Protein AF-A0A7S4L4H5-F1 (afdb_monomer_lite)

Secondary structure (DSSP, 8-state):
--HHHHHHHHHHHHHHHHHHHHHHTSSS-TTTT--HHHHHHHHH-GGGHHHHHHHHS-HHHHHHHHHHHHHHHHHHHTHHHH---HHHHHHHHHHHHS---SS-HHHHHHHHHHHHHHHHHHHHHHHHHHHHHHTS------------------

Organism: NCBI:txid180227

pLDDT: mean 85.67, std 16.26, range [43.62, 98.38]

Foldseek 3Di:
DDPVVVVVVVVVVVVVVVVLVVQLPDPAFLQNQQDPVLLVCLVVCVLCLQVSSLVRGDPVSSVVVLVVLLVLLVVQVVCVPNVCHLLNVLLSNLVSRYDADPPDVPVRVVSSVSSSSSSSSNSVVSNVVVVVVVVDPPCPPPDDDDDDDDDDDD

Sequence (154 aa):
YTAQEGRFQNHMYALSGVFKRWISGLPTPILGSLSDENIAQLEAKPLEAYEIIYANLPSATADLFRWVMRLLGRVAMEVEKNRMTAENLAIVFAPIMIAFPADDPMRGVALNKVIVAALKLTIETTIELLKKEEKKPNLIPSSSSSSSSSSSSS

Structure (mmCIF, N/CA/C/O backbone):
data_AF-A0A7S4L4H5-F1
#
_entry.id   AF-A0A7S4L4H5-F1
#
loop_
_atom_site.group_PDB
_atom_site.id
_atom_site.type_symbol
_atom_site.label_atom_id
_atom_site.label_alt_id
_atom_site.label_comp_id
_atom_site.label_asym_id
_atom_site.label_entity_id
_atom_site.label_seq_id
_atom_site.pdbx_PDB_ins_code
_atom_site.Cartn_x
_atom_site.Cartn_y
_atom_site.Cartn_z
_atom_site.occupancy
_atom_site.B_iso_or_equiv
_atom_site.auth_seq_id
_atom_site.auth_comp_id
_atom_site.auth_asym_id
_atom_site.auth_atom_id
_atom_site.pdbx_PDB_model_num
ATOM 1 N N . TYR A 1 1 ? -8.086 -18.364 29.364 1.00 48.84 1 TYR A N 1
ATOM 2 C CA . TYR A 1 1 ? -7.525 -18.308 28.000 1.00 48.84 1 TYR A CA 1
ATOM 3 C C . TYR A 1 1 ? -8.035 -19.534 27.250 1.00 48.84 1 TYR A C 1
ATOM 5 O O . TYR A 1 1 ? -7.524 -20.624 27.464 1.00 48.84 1 TYR A O 1
ATOM 13 N N . THR A 1 2 ? -9.164 -19.430 26.548 1.00 55.06 2 THR A N 1
ATOM 14 C CA . THR A 1 2 ? -9.950 -20.596 26.099 1.00 55.06 2 THR A CA 1
ATOM 15 C C . THR A 1 2 ? -9.623 -20.987 24.656 1.00 55.06 2 THR A C 1
ATOM 17 O O . THR A 1 2 ? -9.403 -20.140 23.797 1.00 55.06 2 THR A O 1
ATOM 20 N N . ALA A 1 3 ? -9.626 -22.293 24.375 1.00 61.34 3 ALA A N 1
ATOM 21 C CA . ALA A 1 3 ? -9.247 -22.895 23.091 1.00 61.34 3 ALA A CA 1
ATOM 22 C C . ALA A 1 3 ? -10.054 -22.420 21.860 1.00 61.34 3 ALA A C 1
ATOM 24 O O . ALA A 1 3 ? -9.674 -22.724 20.732 1.00 61.34 3 ALA A O 1
ATOM 25 N N . GLN A 1 4 ? -11.164 -21.702 22.059 1.00 54.09 4 GLN A N 1
ATOM 26 C CA . GLN A 1 4 ? -11.948 -21.079 20.987 1.00 54.09 4 GLN A CA 1
ATOM 27 C C . GLN A 1 4 ? -11.243 -19.829 20.437 1.00 54.09 4 GLN A C 1
ATOM 29 O O . GLN A 1 4 ? -11.115 -19.698 19.223 1.00 54.09 4 GLN A O 1
ATOM 34 N N . GLU A 1 5 ? -10.677 -18.985 21.308 1.00 59.22 5 GLU A N 1
ATOM 35 C CA . GLU A 1 5 ? -9.916 -17.780 20.933 1.00 59.22 5 GLU A CA 1
ATOM 36 C C . GLU A 1 5 ? -8.733 -18.139 20.014 1.00 59.22 5 GLU A C 1
ATOM 38 O O . GLU A 1 5 ? -8.533 -17.532 18.965 1.00 59.22 5 GLU A O 1
ATOM 43 N N . GLY A 1 6 ? -8.005 -19.213 20.348 1.00 61.53 6 GLY A N 1
ATOM 44 C CA . GLY A 1 6 ? -6.887 -19.712 19.539 1.00 61.53 6 GLY A CA 1
ATOM 45 C C . GLY A 1 6 ? -7.297 -20.210 18.148 1.00 61.53 6 GLY A C 1
ATOM 46 O O . GLY A 1 6 ? -6.542 -20.046 17.192 1.00 61.53 6 GLY A O 1
ATOM 47 N N . ARG A 1 7 ? -8.509 -20.764 17.989 1.00 60.69 7 ARG A N 1
ATOM 48 C CA . ARG A 1 7 ? -9.024 -21.149 16.663 1.00 60.69 7 ARG A CA 1
ATOM 49 C C . ARG A 1 7 ? -9.363 -19.922 15.826 1.00 60.69 7 ARG A C 1
ATOM 51 O O . ARG A 1 7 ? -9.018 -19.896 14.651 1.00 60.69 7 ARG A O 1
ATOM 58 N N . PHE A 1 8 ? -10.006 -18.903 16.398 1.00 61.72 8 PHE A N 1
ATOM 59 C CA . PHE A 1 8 ? -10.331 -17.672 15.666 1.00 61.72 8 PHE A CA 1
ATOM 60 C C . PHE A 1 8 ? -9.078 -16.915 15.212 1.00 61.72 8 PHE A C 1
ATOM 62 O O . PHE A 1 8 ? -9.019 -16.496 14.057 1.00 61.72 8 PHE A O 1
ATOM 69 N N . GLN A 1 9 ? -8.048 -16.837 16.059 1.00 63.88 9 GLN A N 1
ATOM 70 C CA . GLN A 1 9 ? -6.755 -16.247 15.693 1.00 63.88 9 GLN A CA 1
ATOM 71 C C . GLN A 1 9 ? -6.118 -16.971 14.496 1.00 63.88 9 GLN A C 1
ATOM 73 O O . GLN A 1 9 ? -5.699 -16.329 13.534 1.00 63.88 9 GLN A O 1
ATOM 78 N N . ASN A 1 10 ? -6.147 -18.308 14.475 1.00 70.75 10 ASN A N 1
ATOM 79 C CA . ASN A 1 10 ? -5.638 -19.087 13.342 1.00 70.75 10 ASN A CA 1
ATOM 80 C C . ASN A 1 10 ? -6.379 -18.783 12.027 1.00 70.75 10 ASN A C 1
ATOM 82 O O . ASN A 1 10 ? -5.739 -18.672 10.980 1.00 70.75 10 ASN A O 1
ATOM 86 N N . HIS A 1 11 ? -7.701 -18.585 12.066 1.00 77.81 11 HIS A N 1
ATOM 87 C CA . HIS A 1 11 ? -8.473 -18.187 10.882 1.00 77.81 11 HIS A CA 1
ATOM 88 C C . HIS A 1 11 ? -8.147 -16.758 10.424 1.00 77.81 11 HIS A C 1
ATOM 90 O O . HIS A 1 11 ? -8.050 -16.512 9.223 1.00 77.81 11 HIS A O 1
ATOM 96 N N . MET A 1 12 ? -7.928 -15.823 11.356 1.00 81.38 12 MET A N 1
ATOM 97 C CA . MET A 1 12 ? -7.536 -14.447 11.030 1.00 81.38 12 MET A CA 1
ATOM 98 C C . MET A 1 12 ? -6.152 -14.386 10.377 1.00 81.38 12 MET A C 1
ATOM 100 O O . MET A 1 12 ? -5.981 -13.735 9.341 1.00 81.38 12 MET A O 1
ATOM 104 N N . TYR A 1 13 ? -5.172 -15.114 10.920 1.00 83.56 13 TYR A N 1
ATOM 105 C CA . TYR A 1 13 ? -3.844 -15.207 10.314 1.00 83.56 13 TYR A CA 1
ATOM 106 C C . TYR A 1 13 ? -3.899 -15.876 8.940 1.00 83.56 13 TYR A C 1
ATOM 108 O O . TYR A 1 13 ? -3.288 -15.365 7.998 1.00 83.56 13 TYR A O 1
ATOM 116 N N . ALA A 1 14 ? -4.686 -16.946 8.789 1.00 84.69 14 ALA A N 1
ATOM 117 C CA . ALA A 1 14 ? -4.898 -17.600 7.502 1.00 84.69 14 ALA A CA 1
ATOM 118 C C . ALA A 1 14 ? -5.510 -16.645 6.466 1.00 84.69 14 ALA A C 1
ATOM 120 O O . ALA A 1 14 ? -4.984 -16.541 5.359 1.00 84.69 14 ALA A O 1
ATOM 121 N N . LEU A 1 15 ? -6.550 -15.886 6.829 1.00 88.12 15 LEU A N 1
ATOM 122 C CA . LEU A 1 15 ? -7.177 -14.906 5.939 1.00 88.12 15 LEU A CA 1
ATOM 123 C C . LEU A 1 15 ? -6.183 -13.823 5.501 1.00 88.12 15 LEU A C 1
ATOM 125 O O . LEU A 1 15 ? -6.095 -13.510 4.315 1.00 88.12 15 LEU A O 1
ATOM 129 N N . SER A 1 16 ? -5.380 -13.300 6.434 1.00 87.62 16 SER A N 1
ATOM 130 C CA . SER A 1 16 ? -4.334 -12.321 6.110 1.00 87.62 16 SER A CA 1
ATOM 131 C C . SER A 1 16 ? -3.266 -12.900 5.172 1.00 87.62 16 SER A C 1
ATOM 133 O O . SER A 1 16 ? -2.763 -12.210 4.286 1.00 87.62 16 SER A O 1
ATOM 135 N N . GLY A 1 17 ? -2.932 -14.183 5.340 1.00 88.00 17 GLY A N 1
ATOM 136 C CA . GLY A 1 17 ? -1.997 -14.906 4.485 1.00 88.00 17 GLY A CA 1
ATOM 137 C C . GLY A 1 17 ? -2.541 -15.094 3.073 1.00 88.00 17 GLY A C 1
ATOM 138 O O . GLY A 1 17 ? -1.842 -14.788 2.109 1.00 88.00 17 GLY A O 1
ATOM 139 N N . VAL A 1 18 ? -3.798 -15.532 2.949 1.00 91.44 18 VAL A N 1
ATOM 140 C CA . VAL A 1 18 ? -4.495 -15.673 1.661 1.00 91.44 18 VAL A CA 1
ATOM 141 C C . VAL A 1 18 ? -4.575 -14.330 0.951 1.00 91.44 18 VAL A C 1
ATOM 143 O O . VAL A 1 18 ? -4.257 -14.252 -0.231 1.00 91.44 18 VAL A O 1
ATOM 146 N N . PHE A 1 19 ? -4.920 -13.266 1.673 1.00 91.81 19 PHE A N 1
ATOM 147 C CA . PHE A 1 19 ? -5.003 -11.927 1.107 1.00 91.81 19 PHE A CA 1
ATOM 148 C C . PHE A 1 19 ? -3.658 -11.444 0.546 1.00 91.81 19 PHE A C 1
ATOM 150 O O . PHE A 1 19 ? -3.582 -11.022 -0.607 1.00 91.81 19 PHE A O 1
ATOM 157 N N . LYS A 1 20 ? -2.573 -11.577 1.321 1.00 91.19 20 LYS A N 1
ATOM 158 C CA . LYS A 1 20 ? -1.220 -11.231 0.857 1.00 91.19 20 LYS A CA 1
ATOM 159 C C . LYS A 1 20 ? -0.796 -12.067 -0.350 1.00 91.19 20 LYS A C 1
ATOM 161 O O . LYS A 1 20 ? -0.255 -11.520 -1.306 1.00 91.19 20 LYS A O 1
ATOM 166 N N . ARG A 1 21 ? -1.080 -13.375 -0.328 1.00 91.19 21 ARG A N 1
ATOM 167 C CA . ARG A 1 21 ? -0.776 -14.284 -1.442 1.00 91.19 21 ARG A CA 1
ATOM 168 C C . ARG A 1 21 ? -1.569 -13.937 -2.702 1.00 91.19 21 ARG A C 1
ATOM 170 O O . ARG A 1 21 ? -1.031 -14.059 -3.796 1.00 91.19 21 ARG A O 1
ATOM 177 N N . TRP A 1 22 ? -2.822 -13.513 -2.555 1.00 91.88 22 TRP A N 1
ATOM 178 C CA . TRP A 1 22 ? -3.646 -13.076 -3.676 1.00 91.88 22 TRP A CA 1
ATOM 179 C C . TRP A 1 22 ? -3.059 -11.830 -4.346 1.00 91.88 22 TRP A C 1
ATOM 181 O O . TRP A 1 22 ? -2.894 -11.836 -5.560 1.00 91.88 22 TRP A O 1
ATOM 191 N N . ILE A 1 23 ? -2.641 -10.823 -3.567 1.00 90.75 23 ILE A N 1
ATOM 192 C CA . ILE A 1 23 ? -1.961 -9.629 -4.102 1.00 90.75 23 ILE A CA 1
ATOM 193 C C . ILE A 1 23 ? -0.669 -10.006 -4.835 1.00 90.75 23 ILE A C 1
ATOM 195 O O . ILE A 1 23 ? -0.464 -9.578 -5.967 1.00 90.75 23 ILE A O 1
ATOM 199 N N . SER A 1 24 ? 0.184 -10.837 -4.226 1.00 88.75 24 SER A N 1
ATOM 200 C CA . SER A 1 24 ? 1.450 -11.248 -4.851 1.00 88.75 24 SER A CA 1
ATOM 201 C C . SER A 1 24 ? 1.267 -12.153 -6.075 1.00 88.75 24 SER A C 1
ATOM 203 O O . SER A 1 24 ? 2.211 -12.360 -6.826 1.00 88.75 24 SER A O 1
ATOM 205 N N . GLY A 1 25 ? 0.087 -12.761 -6.231 1.00 86.19 25 GLY A N 1
ATOM 206 C CA . GLY A 1 25 ? -0.237 -13.684 -7.319 1.00 86.19 25 GLY A CA 1
ATOM 207 C C . GLY A 1 25 ? -0.883 -13.018 -8.534 1.00 86.19 25 GLY A C 1
ATOM 208 O O . GLY A 1 25 ? -1.266 -13.723 -9.467 1.00 86.19 25 GLY A O 1
ATOM 209 N N . LEU A 1 26 ? -1.049 -11.691 -8.528 1.00 89.38 26 LEU A N 1
ATOM 210 C CA . LEU A 1 26 ? -1.585 -10.962 -9.675 1.00 89.38 26 LEU A CA 1
ATOM 211 C C . LEU A 1 26 ? -0.613 -11.046 -10.870 1.00 89.38 26 LEU A C 1
ATOM 213 O O . LEU A 1 26 ? 0.599 -10.973 -10.664 1.00 89.38 26 LEU A O 1
ATOM 217 N N . PRO A 1 27 ? -1.108 -11.142 -12.124 1.00 87.31 27 PRO A N 1
ATOM 218 C CA . PRO A 1 27 ? -0.249 -11.204 -13.315 1.00 87.31 27 PRO A CA 1
ATOM 219 C C . PRO A 1 27 ? 0.687 -9.999 -13.459 1.00 87.31 27 PRO A C 1
ATOM 221 O O . PRO A 1 27 ? 1.774 -10.103 -14.022 1.00 87.31 27 PRO A O 1
ATOM 224 N N . THR A 1 28 ? 0.252 -8.846 -12.955 1.00 86.69 28 THR A N 1
ATOM 225 C CA . THR A 1 28 ? 1.045 -7.624 -12.865 1.00 86.69 28 THR A CA 1
ATOM 226 C C . THR A 1 28 ? 0.925 -7.096 -11.437 1.00 86.69 28 THR A C 1
ATOM 228 O O . THR A 1 28 ? -0.200 -7.000 -10.936 1.00 86.69 28 THR A O 1
ATOM 231 N N . PRO A 1 29 ? 2.040 -6.752 -10.766 1.00 91.81 29 PRO A N 1
ATOM 232 C CA . PRO A 1 29 ? 1.987 -6.147 -9.439 1.00 91.81 29 PRO A CA 1
ATOM 233 C C . PRO A 1 29 ? 1.174 -4.851 -9.446 1.00 91.81 29 PRO A C 1
ATOM 235 O O . PRO A 1 29 ? 1.141 -4.139 -10.450 1.00 91.81 29 PRO A O 1
ATOM 238 N N . ILE A 1 30 ? 0.546 -4.515 -8.317 1.00 93.62 30 ILE A N 1
ATOM 239 C CA . ILE A 1 30 ? -0.361 -3.356 -8.218 1.00 93.62 30 ILE A CA 1
ATOM 240 C C . ILE A 1 30 ? 0.343 -2.043 -8.598 1.00 93.62 30 ILE A C 1
ATOM 242 O O . ILE A 1 30 ? -0.245 -1.196 -9.259 1.00 93.62 30 ILE A O 1
ATOM 246 N N . LEU A 1 31 ? 1.612 -1.881 -8.228 1.00 93.50 31 LEU A N 1
ATOM 247 C CA . LEU A 1 31 ? 2.431 -0.718 -8.582 1.00 93.50 31 LEU A CA 1
ATOM 248 C C . LEU A 1 31 ? 3.350 -0.989 -9.785 1.00 93.50 31 LEU A C 1
ATOM 250 O O . LEU A 1 31 ? 4.234 -0.192 -10.079 1.00 93.50 31 LEU A O 1
ATOM 254 N N . GLY A 1 32 ? 3.142 -2.097 -10.501 1.00 90.00 32 GLY A N 1
ATOM 255 C CA . GLY A 1 32 ? 3.976 -2.516 -11.630 1.00 90.00 32 GLY A CA 1
ATOM 256 C C . GLY A 1 32 ? 3.876 -1.619 -12.867 1.00 90.00 32 GLY A C 1
ATOM 257 O O . GLY A 1 32 ? 4.706 -1.732 -13.759 1.00 90.00 32 GLY A O 1
ATOM 258 N N . SER A 1 33 ? 2.882 -0.728 -12.932 1.00 89.62 33 SER A N 1
ATOM 259 C CA . SER A 1 33 ? 2.748 0.261 -14.012 1.00 89.62 33 SER A CA 1
ATOM 260 C C . SER A 1 33 ? 3.515 1.563 -13.755 1.00 89.62 33 SER A C 1
AT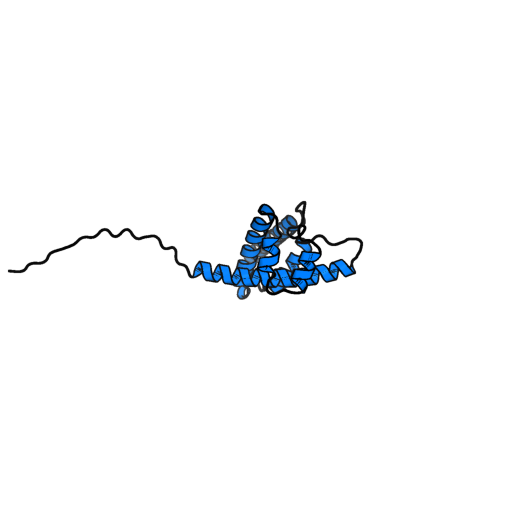OM 262 O O . SER A 1 33 ? 3.536 2.423 -14.631 1.00 89.62 33 SER A O 1
ATOM 264 N N . LEU A 1 34 ? 4.121 1.742 -12.574 1.00 92.75 34 LEU A N 1
ATOM 265 C CA . LEU A 1 34 ? 4.924 2.931 -12.290 1.00 92.75 34 LEU A CA 1
ATOM 266 C C . LEU A 1 34 ? 6.245 2.876 -13.067 1.00 92.75 34 LEU A C 1
ATOM 268 O O . LEU A 1 34 ? 6.966 1.882 -13.002 1.00 92.75 34 LEU A O 1
ATOM 272 N N . SER A 1 35 ? 6.561 3.953 -13.787 1.00 92.81 35 SER A N 1
ATOM 273 C CA . SER A 1 35 ? 7.844 4.111 -14.474 1.00 92.81 35 SER A CA 1
ATOM 274 C C . SER A 1 35 ? 8.961 4.485 -13.495 1.00 92.81 35 SER A C 1
ATOM 276 O O . SER A 1 35 ? 8.699 4.967 -12.393 1.00 92.81 35 SER A O 1
ATOM 278 N N . ASP A 1 36 ? 10.217 4.350 -13.926 1.00 91.50 36 ASP A N 1
ATOM 279 C CA . ASP A 1 36 ? 11.378 4.828 -13.163 1.00 91.50 36 ASP A CA 1
ATOM 280 C C . ASP A 1 36 ? 11.291 6.326 -12.833 1.00 91.50 36 ASP A C 1
ATOM 282 O O . ASP A 1 36 ? 11.702 6.753 -11.756 1.00 91.50 36 ASP A O 1
ATOM 286 N N . GLU A 1 37 ? 10.707 7.124 -13.731 1.00 94.25 37 GLU A N 1
ATOM 287 C CA . GLU A 1 37 ? 10.464 8.546 -13.491 1.00 94.25 37 GLU A CA 1
ATOM 288 C C . GLU A 1 37 ? 9.462 8.754 -12.351 1.00 94.25 37 GLU A C 1
ATOM 290 O O . GLU A 1 37 ? 9.691 9.582 -11.471 1.00 94.25 37 GLU A O 1
ATOM 295 N N . ASN A 1 38 ? 8.396 7.953 -12.302 1.00 94.88 38 ASN A N 1
ATOM 296 C CA . ASN A 1 38 ? 7.425 8.008 -11.212 1.00 94.88 38 ASN A CA 1
ATOM 297 C C . ASN A 1 38 ? 8.080 7.624 -9.880 1.00 94.88 38 ASN A C 1
ATOM 299 O O . ASN A 1 38 ? 7.814 8.261 -8.864 1.00 94.88 38 ASN A O 1
ATOM 303 N N . ILE A 1 39 ? 8.967 6.623 -9.874 1.00 94.69 39 ILE A N 1
ATOM 304 C CA . ILE A 1 39 ? 9.732 6.242 -8.678 1.00 94.69 39 ILE A CA 1
ATOM 305 C C . ILE A 1 39 ? 10.644 7.386 -8.222 1.00 94.69 39 ILE A C 1
ATOM 307 O O . ILE A 1 39 ? 10.655 7.717 -7.037 1.00 94.69 39 ILE A O 1
ATOM 311 N N . ALA A 1 40 ? 11.356 8.033 -9.145 1.00 95.12 40 ALA A N 1
ATOM 312 C CA . ALA A 1 40 ? 12.192 9.188 -8.826 1.00 95.12 40 ALA A CA 1
ATOM 313 C C . ALA A 1 40 ? 11.363 10.363 -8.271 1.00 95.12 40 ALA A C 1
ATOM 315 O O . ALA A 1 40 ? 11.785 11.030 -7.326 1.00 95.12 40 ALA A O 1
ATOM 316 N N . GLN A 1 41 ? 10.157 10.594 -8.803 1.00 96.56 41 GLN A N 1
ATOM 317 C CA . GLN A 1 41 ? 9.232 11.593 -8.263 1.00 96.56 41 GLN A CA 1
ATOM 318 C C . GLN A 1 41 ? 8.761 11.235 -6.849 1.00 96.56 41 GLN A C 1
ATOM 320 O O . GLN A 1 41 ? 8.731 12.116 -5.993 1.00 96.56 41 GLN A O 1
ATOM 325 N N . LEU A 1 42 ? 8.444 9.965 -6.577 1.00 96.69 42 LEU A N 1
ATOM 326 C CA . LEU A 1 42 ? 8.082 9.500 -5.233 1.00 96.69 42 LEU A CA 1
ATOM 327 C C . LEU A 1 42 ? 9.224 9.682 -4.226 1.00 96.69 42 LEU A C 1
ATOM 329 O O . LEU A 1 42 ? 8.973 10.026 -3.073 1.00 96.69 42 LEU A O 1
ATOM 333 N N . GLU A 1 43 ? 10.472 9.477 -4.651 1.00 96.12 43 GLU A N 1
ATOM 334 C CA . GLU A 1 43 ? 11.649 9.700 -3.808 1.00 96.12 43 GLU A CA 1
ATOM 335 C C . GLU A 1 43 ? 11.885 11.193 -3.535 1.00 96.12 43 GLU A C 1
ATOM 337 O O . GLU A 1 43 ? 12.154 11.581 -2.397 1.00 96.12 43 GLU A O 1
ATOM 342 N N . ALA A 1 44 ? 11.745 12.039 -4.557 1.00 97.06 44 ALA A N 1
ATOM 343 C CA . ALA A 1 44 ? 11.954 13.479 -4.439 1.00 97.06 44 ALA A CA 1
ATOM 344 C C . ALA A 1 44 ? 10.812 14.197 -3.700 1.00 97.06 44 ALA A C 1
ATOM 346 O O . ALA A 1 44 ? 11.046 15.186 -3.002 1.00 97.06 44 ALA A O 1
ATOM 347 N N . LYS A 1 45 ? 9.572 13.720 -3.861 1.00 96.69 45 LYS A N 1
ATOM 348 C CA . LYS A 1 45 ? 8.346 14.346 -3.349 1.00 96.69 45 LYS A CA 1
ATOM 349 C C . LYS A 1 45 ? 7.465 13.343 -2.599 1.00 96.69 45 LYS A C 1
ATOM 351 O O . LYS A 1 45 ? 6.322 13.100 -2.987 1.00 96.69 45 LYS A O 1
ATOM 356 N N . PRO A 1 46 ? 7.947 12.786 -1.479 1.00 93.50 46 PRO A N 1
ATOM 357 C CA . PRO A 1 46 ? 7.218 11.745 -0.763 1.00 93.50 46 PRO A CA 1
ATOM 358 C C . PRO A 1 46 ? 5.834 12.212 -0.285 1.00 93.50 46 PRO A C 1
ATOM 360 O O . PRO A 1 46 ? 4.888 11.433 -0.303 1.00 93.50 46 PRO A O 1
ATOM 363 N N . LEU A 1 47 ? 5.675 13.491 0.079 1.00 95.56 47 LEU A N 1
ATOM 364 C CA . LEU A 1 47 ? 4.392 14.047 0.536 1.00 95.56 47 LEU A CA 1
ATOM 365 C C . LEU A 1 47 ? 3.299 14.074 -0.548 1.00 95.56 47 LEU A C 1
ATOM 367 O O . LEU A 1 47 ? 2.127 14.132 -0.199 1.00 95.56 47 LEU A O 1
ATOM 371 N N . GLU A 1 48 ? 3.669 14.003 -1.830 1.00 96.62 48 GLU A N 1
ATOM 372 C CA . GLU A 1 48 ? 2.748 13.937 -2.978 1.00 96.62 48 GLU A CA 1
ATOM 373 C C . GLU A 1 48 ? 2.512 12.480 -3.434 1.00 96.62 48 GLU A C 1
ATOM 375 O O . GLU A 1 48 ? 1.977 12.232 -4.515 1.00 96.62 48 GLU A O 1
ATOM 380 N N . ALA A 1 49 ? 2.936 11.483 -2.643 1.00 95.94 49 ALA A N 1
ATOM 381 C CA . ALA A 1 49 ? 2.896 10.077 -3.045 1.00 95.94 49 ALA A CA 1
ATOM 382 C C . ALA A 1 49 ? 1.492 9.586 -3.412 1.00 95.94 49 ALA A C 1
ATOM 384 O O . ALA A 1 49 ? 1.341 8.819 -4.363 1.00 95.94 49 ALA A O 1
ATOM 385 N N . TYR A 1 50 ? 0.469 10.039 -2.682 1.00 96.62 50 TYR A N 1
ATOM 386 C CA . TYR A 1 50 ? -0.917 9.680 -2.960 1.00 96.62 50 TYR A CA 1
ATOM 387 C C . TYR A 1 50 ? -1.297 10.127 -4.382 1.00 96.62 50 TYR A C 1
ATOM 389 O O . TYR A 1 50 ? -1.698 9.310 -5.212 1.00 96.62 50 TYR A O 1
ATOM 397 N N . GLU A 1 51 ? -1.108 11.405 -4.698 1.00 97.31 51 GLU A N 1
ATOM 398 C CA . GLU A 1 51 ? -1.427 12.008 -5.989 1.00 97.31 51 GLU A CA 1
ATOM 399 C C . GLU A 1 51 ? -0.609 11.384 -7.124 1.00 97.31 51 GLU A C 1
ATOM 401 O O . GLU A 1 51 ? -1.180 11.011 -8.150 1.00 97.31 51 GLU A O 1
ATOM 406 N N . ILE A 1 52 ? 0.702 11.206 -6.923 1.00 97.25 52 ILE A N 1
ATOM 407 C CA . ILE A 1 52 ? 1.609 10.620 -7.919 1.00 97.25 52 ILE A CA 1
ATOM 408 C C . ILE A 1 52 ? 1.178 9.193 -8.267 1.00 97.25 52 ILE A C 1
ATOM 410 O O . ILE A 1 52 ? 1.105 8.849 -9.448 1.00 97.25 52 ILE A O 1
ATOM 414 N N . ILE A 1 53 ? 0.856 8.353 -7.277 1.00 96.25 53 ILE A N 1
ATOM 415 C CA . ILE A 1 53 ? 0.446 6.969 -7.544 1.00 96.25 53 ILE A CA 1
ATOM 416 C C . ILE A 1 53 ? -0.883 6.946 -8.309 1.00 96.25 53 ILE A C 1
ATOM 418 O O . ILE A 1 53 ? -0.978 6.297 -9.351 1.00 96.25 53 ILE A O 1
ATOM 422 N N . TYR A 1 54 ? -1.906 7.670 -7.845 1.00 96.56 54 TYR A N 1
ATOM 423 C CA . TYR A 1 54 ? -3.224 7.633 -8.492 1.00 96.56 54 TYR A CA 1
ATOM 424 C C . TYR A 1 54 ? -3.250 8.274 -9.882 1.00 96.56 54 TYR A C 1
ATOM 426 O O . TYR A 1 54 ? -4.065 7.859 -10.702 1.00 96.56 54 TYR A O 1
ATOM 434 N N . ALA A 1 55 ? -2.376 9.243 -10.165 1.00 96.38 55 ALA A N 1
ATOM 435 C CA . ALA A 1 55 ? -2.264 9.846 -11.493 1.00 96.38 55 ALA A CA 1
ATOM 436 C C . ALA A 1 55 ? -1.650 8.897 -12.537 1.00 96.38 55 ALA A C 1
ATOM 438 O O . ALA A 1 55 ? -1.886 9.068 -13.730 1.00 96.38 55 ALA A O 1
ATOM 439 N N . ASN A 1 56 ? -0.873 7.903 -12.094 1.00 95.75 56 ASN A N 1
ATOM 440 C CA . ASN A 1 56 ? -0.061 7.058 -12.968 1.00 95.75 56 ASN A CA 1
ATOM 441 C C . ASN A 1 56 ? -0.514 5.593 -13.039 1.00 95.75 56 ASN A C 1
ATOM 443 O O . ASN A 1 56 ? 0.004 4.826 -13.852 1.00 95.75 56 ASN A O 1
ATOM 447 N N . LEU A 1 57 ? -1.467 5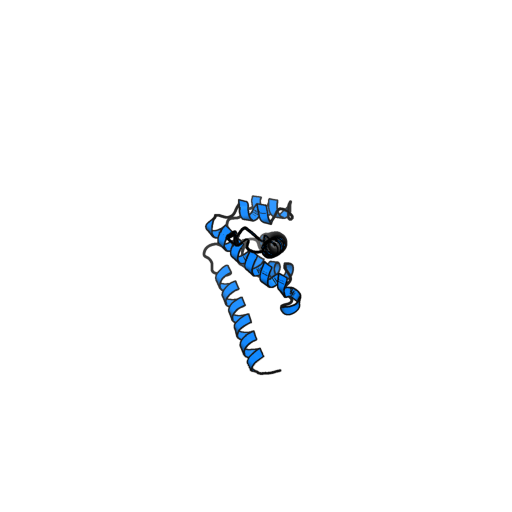.176 -12.203 1.00 95.19 57 LEU A N 1
ATOM 448 C CA . LEU A 1 57 ? -2.047 3.839 -12.289 1.00 95.19 57 LEU A CA 1
ATOM 449 C C . LEU A 1 57 ? -3.186 3.789 -13.323 1.00 95.19 57 LEU A C 1
ATOM 451 O O . LEU A 1 57 ? -4.037 4.680 -13.347 1.00 95.19 57 LEU A O 1
ATOM 455 N N . PRO A 1 58 ? -3.285 2.713 -14.128 1.00 94.75 58 PR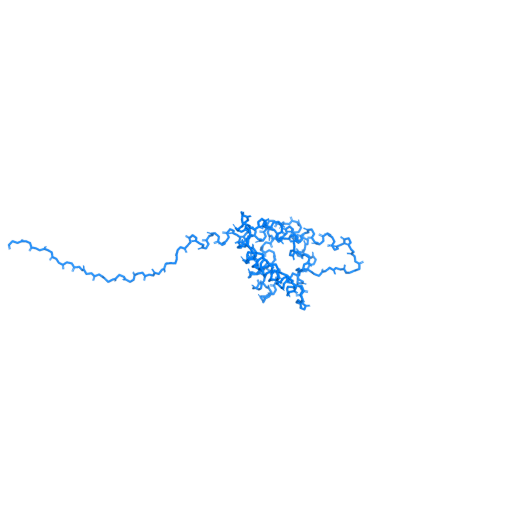O A N 1
ATOM 456 C CA . PRO A 1 58 ? -4.471 2.452 -14.940 1.00 94.75 58 PRO A CA 1
ATOM 457 C C . PRO A 1 58 ? -5.731 2.386 -14.070 1.00 94.75 58 PRO A C 1
ATOM 459 O O . PRO A 1 58 ? -5.668 1.866 -12.958 1.00 94.75 58 PRO A O 1
ATOM 462 N N . SER A 1 59 ? -6.887 2.825 -14.587 1.00 93.38 59 SER A N 1
ATOM 463 C CA . SER A 1 59 ? -8.136 2.939 -13.805 1.00 93.38 59 SER A CA 1
ATOM 464 C C . SER A 1 59 ? -8.466 1.687 -12.984 1.00 93.38 59 SER A C 1
ATOM 466 O O . SER A 1 59 ? -8.728 1.791 -11.791 1.00 93.38 59 SER A O 1
ATOM 468 N N . ALA A 1 60 ? -8.394 0.496 -13.591 1.00 91.94 60 ALA A N 1
ATOM 469 C CA . ALA A 1 60 ? -8.706 -0.758 -12.903 1.00 91.94 60 ALA A CA 1
ATOM 470 C C . ALA A 1 60 ? -7.757 -1.033 -11.721 1.00 91.94 60 ALA A C 1
ATOM 472 O O . ALA A 1 60 ? -8.193 -1.391 -10.626 1.00 91.94 60 ALA A O 1
ATOM 473 N N . THR A 1 61 ? -6.455 -0.828 -11.925 1.00 93.38 61 THR A N 1
ATOM 474 C CA . THR A 1 61 ? -5.437 -1.008 -10.885 1.00 93.38 61 THR A CA 1
ATOM 475 C C . THR A 1 61 ? -5.521 0.090 -9.827 1.00 93.38 61 THR A C 1
ATOM 477 O O . THR A 1 61 ? -5.329 -0.192 -8.648 1.00 93.38 61 THR A O 1
ATOM 480 N N . ALA A 1 62 ? -5.866 1.319 -10.216 1.00 95.56 62 ALA A N 1
ATOM 481 C CA . ALA A 1 62 ? -6.090 2.437 -9.308 1.00 95.56 62 ALA A CA 1
ATOM 482 C C . ALA A 1 62 ? -7.290 2.183 -8.382 1.00 95.56 62 ALA A C 1
ATOM 484 O O . ALA A 1 62 ? -7.211 2.468 -7.188 1.00 95.56 62 ALA A O 1
ATOM 485 N N . ASP A 1 63 ? -8.378 1.603 -8.893 1.00 95.81 63 ASP A N 1
ATOM 486 C CA . ASP A 1 63 ? -9.546 1.240 -8.085 1.00 95.81 63 ASP A CA 1
ATOM 487 C C . ASP A 1 63 ? -9.235 0.102 -7.111 1.00 95.81 63 ASP A C 1
ATOM 489 O O . ASP A 1 63 ? -9.590 0.182 -5.930 1.00 95.81 63 ASP A O 1
ATOM 493 N N . LEU A 1 64 ? -8.497 -0.916 -7.567 1.00 95.38 64 LEU A N 1
ATOM 494 C CA . LEU A 1 64 ? -7.990 -1.969 -6.692 1.00 95.38 64 LEU A CA 1
ATOM 495 C C . LEU A 1 64 ? -7.073 -1.391 -5.607 1.00 95.38 64 LEU A C 1
ATOM 497 O O . LEU A 1 64 ? -7.265 -1.670 -4.424 1.00 95.38 64 LEU A O 1
ATOM 501 N N . PHE A 1 65 ? -6.103 -0.560 -5.990 1.00 96.94 65 PHE A N 1
ATOM 502 C CA . PHE A 1 65 ? -5.181 0.084 -5.060 1.00 96.94 65 PHE A CA 1
ATOM 503 C C . PHE A 1 65 ? -5.937 0.935 -4.039 1.00 96.94 65 PHE A C 1
ATOM 505 O O . PHE A 1 65 ? -5.691 0.805 -2.842 1.00 96.94 65 PHE A O 1
ATOM 512 N N . ARG A 1 66 ? -6.943 1.705 -4.472 1.00 97.25 66 ARG A N 1
ATOM 513 C CA . ARG A 1 66 ? -7.825 2.472 -3.582 1.00 97.25 66 ARG A CA 1
ATOM 514 C C . ARG A 1 66 ? -8.546 1.590 -2.583 1.00 97.25 66 ARG A C 1
ATOM 516 O O . ARG A 1 66 ? -8.591 1.920 -1.398 1.00 97.25 66 ARG A O 1
ATOM 523 N N . TRP A 1 67 ? -9.105 0.474 -3.037 1.00 96.62 67 TRP A N 1
ATOM 524 C CA . TRP A 1 67 ? -9.764 -0.473 -2.148 1.00 96.62 67 TRP A CA 1
ATOM 525 C C . TRP A 1 67 ? -8.781 -1.049 -1.117 1.00 96.62 67 TRP A C 1
ATOM 527 O O . TRP A 1 67 ? -9.087 -1.047 0.078 1.00 96.62 67 TRP A O 1
ATOM 537 N N . VAL A 1 68 ? -7.574 -1.447 -1.543 1.00 96.94 68 VAL A N 1
ATOM 538 C CA . VAL A 1 68 ? -6.535 -1.961 -0.637 1.00 96.94 68 VAL A CA 1
ATOM 539 C C . VAL A 1 68 ? -6.101 -0.886 0.362 1.00 96.94 68 VAL A C 1
ATOM 541 O O . VAL A 1 68 ? -6.086 -1.156 1.559 1.00 96.94 68 VAL A O 1
ATOM 544 N N . MET A 1 69 ? -5.814 0.342 -0.076 1.00 97.94 69 MET A N 1
ATOM 545 C CA . MET A 1 69 ? -5.422 1.440 0.816 1.00 97.94 69 MET A CA 1
ATOM 546 C C . MET A 1 69 ? -6.512 1.760 1.839 1.00 97.94 69 MET A C 1
ATOM 548 O O . MET A 1 69 ? -6.207 1.966 3.012 1.00 97.94 69 MET A O 1
ATOM 552 N N . ARG A 1 70 ? -7.792 1.731 1.444 1.00 97.75 70 ARG A N 1
ATOM 553 C CA . ARG A 1 70 ? -8.915 1.906 2.381 1.00 97.75 70 ARG A CA 1
ATOM 554 C C . ARG A 1 70 ? -8.987 0.772 3.400 1.00 97.75 70 ARG A C 1
ATOM 556 O O . ARG A 1 70 ? -9.222 1.041 4.576 1.00 97.75 70 ARG A O 1
ATOM 563 N N . LEU A 1 71 ? -8.775 -0.476 2.980 1.00 96.75 71 LEU A N 1
ATOM 564 C CA . LEU A 1 71 ? -8.706 -1.622 3.890 1.00 96.75 71 LEU A CA 1
ATOM 565 C C . LEU A 1 71 ? -7.545 -1.472 4.883 1.00 96.75 71 LEU A C 1
ATOM 567 O O . LEU A 1 71 ? -7.759 -1.587 6.088 1.00 96.75 71 LEU A O 1
ATOM 571 N N . LEU A 1 72 ? -6.338 -1.169 4.400 1.00 97.06 72 LEU A N 1
ATOM 572 C CA . LEU A 1 72 ? -5.159 -0.968 5.246 1.00 97.06 72 LEU A CA 1
ATOM 573 C C . LEU A 1 72 ? -5.327 0.229 6.186 1.00 97.06 72 LEU A C 1
ATOM 575 O O . LEU A 1 72 ? -4.955 0.137 7.351 1.00 97.06 72 LEU A O 1
ATOM 579 N N . GLY A 1 73 ? -5.954 1.311 5.721 1.00 97.69 73 GLY A N 1
ATOM 580 C CA . GLY A 1 73 ? -6.304 2.461 6.550 1.00 97.69 73 GLY A CA 1
ATOM 581 C C . GLY A 1 73 ? -7.230 2.076 7.704 1.00 97.69 73 GLY A C 1
ATOM 582 O O . GLY A 1 73 ? -6.952 2.416 8.850 1.00 97.69 73 GLY A O 1
ATOM 583 N N . ARG A 1 74 ? -8.278 1.281 7.442 1.00 96.75 74 ARG A N 1
ATOM 584 C CA . ARG A 1 74 ? -9.162 0.755 8.500 1.00 96.75 74 ARG A CA 1
ATOM 585 C C . ARG A 1 74 ? -8.419 -0.148 9.484 1.00 96.75 74 ARG A C 1
ATOM 587 O O . ARG A 1 74 ? -8.648 -0.048 10.683 1.00 96.75 74 ARG A O 1
ATOM 594 N N . VAL A 1 75 ? -7.508 -0.996 9.002 1.00 96.06 75 VAL A N 1
ATOM 595 C CA . VAL A 1 75 ? -6.660 -1.827 9.874 1.00 96.06 75 VAL A CA 1
ATOM 596 C C . VAL A 1 75 ? -5.768 -0.946 10.753 1.00 96.06 75 VAL A C 1
ATOM 598 O O . VAL A 1 75 ? -5.717 -1.157 11.961 1.00 96.06 75 VAL A O 1
ATOM 601 N N . ALA A 1 76 ? -5.123 0.072 10.186 1.00 96.75 76 ALA A N 1
ATOM 602 C CA . ALA A 1 76 ? -4.257 0.993 10.920 1.00 96.75 76 ALA A CA 1
ATOM 603 C C . ALA A 1 76 ? -5.008 1.869 11.937 1.00 96.75 76 ALA A C 1
ATOM 605 O O . ALA A 1 76 ? -4.431 2.275 12.942 1.00 96.75 76 ALA A O 1
ATOM 606 N N . MET A 1 77 ? -6.293 2.155 11.714 1.00 96.12 77 MET A N 1
ATOM 607 C CA . MET A 1 77 ? -7.132 2.857 12.694 1.00 96.12 77 MET A CA 1
ATOM 608 C C . MET A 1 77 ? -7.380 2.027 13.964 1.00 96.12 77 MET A C 1
ATOM 610 O O . MET A 1 77 ? -7.570 2.598 15.031 1.00 96.12 77 MET A O 1
ATOM 614 N N . GLU A 1 78 ? -7.302 0.697 13.880 1.00 95.56 78 GLU A N 1
ATOM 615 C CA . GLU A 1 78 ? -7.453 -0.232 15.010 1.00 95.56 78 GLU A CA 1
ATOM 616 C C . GLU A 1 78 ? -6.098 -0.612 15.648 1.00 95.56 78 GLU A C 1
ATOM 618 O O . GLU A 1 78 ? -5.955 -1.687 16.244 1.00 95.56 78 GLU A O 1
ATOM 623 N N . VAL A 1 79 ? -5.087 0.262 15.531 1.00 94.38 79 VAL A N 1
ATOM 624 C CA . VAL A 1 79 ? -3.711 0.028 16.010 1.00 94.38 79 VAL A CA 1
ATOM 625 C C . VAL A 1 79 ? -3.642 -0.373 17.487 1.00 94.38 79 VAL A C 1
ATOM 627 O O . VAL A 1 79 ? -2.814 -1.204 17.853 1.00 94.38 79 VAL A O 1
ATOM 630 N N . GLU A 1 80 ? -4.540 0.136 18.334 1.00 93.75 80 GLU A N 1
ATOM 631 C CA . GLU A 1 80 ? -4.599 -0.221 19.759 1.00 93.75 80 GLU A CA 1
ATOM 632 C C . GLU A 1 80 ? -4.899 -1.713 19.985 1.00 93.75 80 GLU A C 1
ATOM 634 O O . GLU A 1 80 ? -4.430 -2.303 20.958 1.00 93.75 80 GLU A O 1
ATOM 639 N N . LYS A 1 81 ? -5.640 -2.346 19.063 1.00 90.25 81 LYS A N 1
ATOM 640 C CA . LYS A 1 81 ? -6.038 -3.758 19.148 1.00 90.25 81 LYS A CA 1
ATOM 641 C C . LYS A 1 81 ? -5.101 -4.679 18.372 1.00 90.25 81 LYS A C 1
ATOM 643 O O . LYS A 1 81 ? -4.768 -5.756 18.859 1.00 90.25 81 LYS A O 1
ATOM 648 N N . ASN A 1 82 ? -4.681 -4.282 17.168 1.00 90.38 82 ASN A N 1
ATOM 649 C CA . ASN A 1 82 ? -3.917 -5.151 16.260 1.00 90.38 82 ASN A CA 1
ATOM 650 C C . ASN A 1 82 ? -2.414 -4.827 16.172 1.00 90.38 82 ASN A C 1
ATOM 652 O O . ASN A 1 82 ? -1.668 -5.614 15.592 1.00 90.38 82 ASN A O 1
ATOM 656 N N . ARG A 1 83 ? -1.961 -3.703 16.750 1.00 93.62 83 ARG A N 1
ATOM 657 C CA . ARG A 1 83 ? -0.564 -3.220 16.741 1.00 93.62 83 ARG A CA 1
ATOM 658 C C . ARG A 1 83 ? 0.031 -2.961 15.347 1.00 93.62 83 ARG A C 1
ATOM 660 O O . ARG A 1 83 ? 1.246 -2.816 15.205 1.00 93.62 83 ARG A O 1
ATOM 667 N N . MET A 1 84 ? -0.802 -2.883 14.313 1.00 95.50 84 MET A N 1
ATOM 668 C CA . MET A 1 84 ? -0.384 -2.608 12.942 1.00 95.50 84 MET A CA 1
ATOM 669 C C . MET A 1 84 ? -0.472 -1.109 12.665 1.00 95.50 84 MET A C 1
ATOM 671 O O . MET A 1 84 ? -1.542 -0.577 12.393 1.00 95.50 84 MET A O 1
ATOM 675 N N . THR A 1 85 ? 0.667 -0.420 12.724 1.00 97.56 85 THR A N 1
ATOM 676 C CA . THR A 1 85 ? 0.784 0.972 12.268 1.00 97.56 85 THR A CA 1
ATOM 677 C C . THR A 1 85 ? 0.762 1.047 10.737 1.00 97.56 85 THR A C 1
ATOM 679 O O . THR A 1 85 ? 1.011 0.049 10.054 1.00 97.56 85 THR A O 1
ATOM 682 N N . ALA A 1 86 ? 0.526 2.242 10.182 1.00 97.44 86 ALA A N 1
ATOM 683 C CA . ALA A 1 86 ? 0.664 2.486 8.741 1.00 97.44 86 ALA A CA 1
ATOM 684 C C . ALA A 1 86 ? 2.053 2.074 8.220 1.00 97.44 86 ALA A C 1
ATOM 686 O O . ALA A 1 86 ? 2.168 1.479 7.153 1.00 97.44 86 ALA A O 1
ATOM 687 N N . GLU A 1 87 ? 3.093 2.308 9.020 1.00 97.56 87 GLU A N 1
ATOM 688 C CA . GLU A 1 87 ? 4.466 1.907 8.721 1.00 97.56 87 GLU A CA 1
ATOM 689 C C . GLU A 1 87 ? 4.644 0.383 8.685 1.00 97.56 87 GLU A C 1
ATOM 691 O O . GLU A 1 87 ? 5.162 -0.147 7.704 1.00 97.56 87 GLU A O 1
ATOM 696 N N . ASN A 1 88 ? 4.138 -0.343 9.689 1.00 97.00 88 ASN A N 1
ATOM 697 C CA . ASN A 1 88 ? 4.205 -1.809 9.712 1.00 97.00 88 ASN A CA 1
ATOM 698 C C . ASN A 1 88 ? 3.469 -2.422 8.514 1.00 97.00 88 ASN A C 1
ATOM 700 O O . ASN A 1 88 ? 3.937 -3.395 7.921 1.00 97.00 88 ASN A O 1
ATOM 704 N N . LEU A 1 89 ? 2.318 -1.854 8.143 1.00 97.44 89 LEU A N 1
ATOM 705 C CA . LEU A 1 89 ? 1.577 -2.285 6.960 1.00 97.44 89 LEU A CA 1
ATOM 706 C C . LEU A 1 89 ? 2.361 -1.980 5.681 1.00 97.44 89 LEU A C 1
ATOM 708 O O . LEU A 1 89 ? 2.528 -2.875 4.859 1.00 97.44 89 LEU A O 1
ATOM 712 N N . ALA A 1 90 ? 2.907 -0.775 5.524 1.00 97.56 90 ALA A N 1
ATOM 713 C CA . ALA A 1 90 ? 3.706 -0.421 4.354 1.00 97.56 90 ALA A CA 1
ATOM 714 C C . ALA A 1 90 ? 4.903 -1.367 4.161 1.00 97.56 90 ALA A C 1
ATOM 716 O O . ALA A 1 90 ? 5.119 -1.850 3.054 1.00 97.56 90 ALA A O 1
ATOM 717 N N . ILE A 1 91 ? 5.621 -1.716 5.235 1.00 96.44 91 ILE A N 1
ATOM 718 C CA . ILE A 1 91 ? 6.753 -2.657 5.192 1.00 96.44 91 ILE A CA 1
ATOM 719 C C . ILE A 1 91 ? 6.322 -4.046 4.703 1.00 96.44 91 ILE A C 1
ATOM 721 O O . ILE A 1 91 ? 7.016 -4.665 3.899 1.00 96.44 91 ILE A O 1
ATOM 725 N N . VAL A 1 92 ? 5.177 -4.548 5.174 1.00 93.81 92 VAL A N 1
ATOM 726 C CA . VAL A 1 92 ? 4.677 -5.882 4.801 1.00 93.81 92 VAL A CA 1
ATOM 727 C C . VAL A 1 92 ? 4.123 -5.908 3.374 1.00 93.81 92 VAL A C 1
ATOM 729 O O . VAL A 1 92 ? 4.251 -6.926 2.692 1.00 93.81 92 VAL A O 1
ATOM 732 N N . PHE A 1 93 ? 3.488 -4.822 2.928 1.00 95.44 93 PHE A N 1
ATOM 733 C CA . PHE A 1 93 ? 2.784 -4.778 1.645 1.00 95.44 93 PHE A CA 1
ATOM 734 C C . PHE A 1 93 ? 3.637 -4.258 0.481 1.00 95.44 93 PHE A C 1
ATOM 736 O O . PHE A 1 93 ? 3.408 -4.691 -0.645 1.00 95.44 93 PHE A O 1
ATOM 743 N N . ALA A 1 94 ? 4.644 -3.413 0.719 1.00 95.06 94 ALA A N 1
ATOM 744 C CA . ALA A 1 94 ? 5.546 -2.927 -0.328 1.00 95.06 94 ALA A CA 1
ATOM 745 C C . ALA A 1 94 ? 6.126 -4.048 -1.208 1.00 95.06 94 ALA A C 1
ATOM 747 O O . ALA A 1 94 ? 5.880 -4.010 -2.414 1.00 95.06 94 ALA A O 1
ATOM 748 N N . PRO A 1 95 ? 6.789 -5.091 -0.663 1.00 90.50 95 PRO A N 1
ATOM 749 C CA . PRO A 1 95 ? 7.453 -6.094 -1.494 1.00 90.50 95 PRO A CA 1
ATOM 750 C C . PRO A 1 95 ? 6.490 -6.957 -2.320 1.00 90.50 95 PRO A C 1
ATOM 752 O O . PRO A 1 95 ? 6.917 -7.582 -3.283 1.00 90.50 95 PRO A O 1
ATOM 755 N N . ILE A 1 96 ? 5.200 -7.008 -1.971 1.00 92.06 96 ILE A N 1
ATOM 756 C CA . ILE A 1 96 ? 4.192 -7.753 -2.744 1.00 92.06 96 ILE A CA 1
ATOM 757 C C . ILE A 1 96 ? 3.441 -6.875 -3.753 1.00 92.06 96 ILE A C 1
ATOM 759 O O . ILE A 1 96 ? 2.657 -7.396 -4.541 1.00 92.06 96 ILE A O 1
ATOM 763 N N . MET A 1 97 ? 3.655 -5.556 -3.734 1.00 92.19 97 MET A N 1
ATOM 764 C CA . MET A 1 97 ? 3.002 -4.601 -4.635 1.00 92.19 97 MET A CA 1
ATOM 765 C C . MET A 1 97 ? 3.883 -4.171 -5.814 1.00 92.19 97 MET A C 1
ATOM 767 O O . MET A 1 97 ? 3.351 -3.581 -6.753 1.00 92.19 97 MET A O 1
ATOM 771 N N . ILE A 1 98 ? 5.185 -4.478 -5.802 1.00 89.69 98 ILE A N 1
ATOM 772 C CA . ILE A 1 98 ? 6.152 -4.103 -6.849 1.00 89.69 98 ILE A CA 1
ATOM 773 C C . ILE A 1 98 ? 6.794 -5.319 -7.515 1.00 89.69 98 ILE A C 1
ATOM 775 O O . ILE A 1 98 ? 6.860 -6.398 -6.931 1.00 89.69 98 ILE A O 1
ATOM 779 N N . ALA A 1 99 ? 7.294 -5.130 -8.738 1.00 79.69 99 ALA A N 1
ATOM 780 C CA . ALA A 1 99 ? 8.206 -6.074 -9.375 1.00 79.69 99 ALA A CA 1
ATOM 781 C C . ALA A 1 99 ? 9.646 -5.717 -8.984 1.00 79.69 99 ALA A C 1
ATOM 783 O O . ALA A 1 99 ? 10.078 -4.583 -9.185 1.00 79.69 99 ALA A O 1
ATOM 784 N N . PHE A 1 100 ? 10.395 -6.677 -8.446 1.00 76.12 100 PHE A N 1
ATOM 785 C CA . PHE A 1 100 ? 11.825 -6.504 -8.204 1.00 76.12 100 PHE A CA 1
ATOM 786 C C . PHE A 1 100 ? 12.630 -6.870 -9.456 1.00 76.12 100 PHE A C 1
ATOM 788 O O . PHE A 1 100 ? 12.381 -7.936 -10.026 1.00 76.12 100 PHE A O 1
ATOM 795 N N . PRO A 1 101 ? 13.620 -6.054 -9.858 1.00 72.81 101 PRO A N 1
ATOM 796 C CA . PRO A 1 101 ? 14.630 -6.480 -10.822 1.00 72.81 101 PRO A CA 1
ATOM 797 C C . PRO A 1 101 ? 15.413 -7.658 -10.227 1.00 72.81 101 PRO A C 1
ATOM 799 O O . PRO A 1 101 ? 16.056 -7.517 -9.187 1.00 72.81 101 PRO A O 1
ATOM 802 N N . ALA A 1 102 ? 15.312 -8.843 -10.834 1.00 73.06 102 ALA A N 1
ATOM 803 C CA . ALA A 1 102 ? 15.983 -10.051 -10.337 1.00 73.06 102 ALA A CA 1
ATOM 804 C C . ALA A 1 102 ? 17.508 -10.019 -10.557 1.00 73.06 102 ALA A C 1
ATOM 806 O O . ALA A 1 102 ? 18.251 -10.776 -9.935 1.00 73.06 102 ALA A O 1
ATOM 807 N N . ASP A 1 103 ? 17.955 -9.146 -11.450 1.00 82.12 103 ASP A N 1
ATOM 808 C CA . ASP A 1 103 ? 19.323 -8.941 -11.908 1.00 82.12 103 ASP A CA 1
ATOM 809 C C . ASP A 1 103 ? 20.088 -7.872 -11.109 1.00 82.12 103 ASP A C 1
ATOM 811 O O . ASP A 1 103 ? 21.318 -7.872 -11.135 1.00 82.12 103 ASP A O 1
ATOM 815 N N . ASP A 1 104 ? 19.396 -7.015 -10.349 1.00 84.50 104 ASP A N 1
ATOM 816 C CA . ASP A 1 104 ? 20.016 -5.974 -9.517 1.00 84.50 104 ASP A CA 1
ATOM 817 C C . ASP A 1 104 ? 19.388 -5.900 -8.107 1.00 84.50 104 ASP A C 1
ATOM 819 O O . ASP A 1 104 ? 18.444 -5.137 -7.854 1.00 84.50 104 ASP A O 1
ATOM 823 N N . PRO A 1 105 ? 19.939 -6.662 -7.141 1.00 85.75 105 PRO A N 1
ATOM 824 C CA . PRO A 1 105 ? 19.474 -6.649 -5.757 1.00 85.75 105 PRO A CA 1
ATOM 825 C C . PRO A 1 105 ? 19.587 -5.278 -5.076 1.00 85.75 105 PRO A C 1
ATOM 827 O O . PRO A 1 105 ? 18.754 -4.948 -4.230 1.00 85.75 105 PRO A O 1
ATOM 830 N N . MET A 1 106 ? 20.591 -4.465 -5.430 1.00 87.38 106 MET A N 1
ATOM 831 C CA . MET A 1 106 ? 20.799 -3.148 -4.817 1.00 87.38 106 MET A CA 1
ATOM 832 C C . MET A 1 106 ? 19.723 -2.164 -5.268 1.00 87.38 106 MET A C 1
ATOM 834 O O . MET A 1 106 ? 19.140 -1.459 -4.437 1.00 87.38 106 MET A O 1
ATOM 838 N N . ARG A 1 107 ? 19.392 -2.177 -6.563 1.00 86.19 107 ARG A N 1
ATOM 839 C CA . ARG A 1 107 ? 18.246 -1.440 -7.101 1.00 86.19 107 ARG A CA 1
ATOM 840 C C . ARG A 1 107 ? 16.933 -1.921 -6.492 1.00 86.19 107 ARG A C 1
ATOM 842 O O . ARG A 1 107 ? 16.084 -1.094 -6.170 1.00 86.19 107 ARG A O 1
ATOM 849 N N . GLY A 1 108 ? 16.787 -3.226 -6.255 1.00 88.12 108 GLY A N 1
ATOM 850 C CA . GLY A 1 108 ? 15.634 -3.783 -5.546 1.00 88.12 108 GLY A CA 1
ATOM 851 C C . GLY A 1 108 ? 15.456 -3.204 -4.136 1.00 88.12 108 GLY A C 1
ATOM 852 O O . GLY A 1 108 ? 14.362 -2.765 -3.779 1.00 88.12 108 GLY A O 1
ATOM 853 N N . VAL A 1 109 ? 16.529 -3.128 -3.343 1.00 89.69 109 VAL A N 1
ATOM 854 C CA . VAL A 1 109 ? 16.487 -2.540 -1.990 1.00 89.69 109 VAL A CA 1
ATOM 855 C C . VAL A 1 109 ? 16.132 -1.050 -2.029 1.00 89.69 109 VAL A C 1
ATOM 857 O O . VAL A 1 109 ? 15.298 -0.601 -1.237 1.00 89.69 109 VAL A O 1
ATOM 860 N N . ALA A 1 110 ? 16.728 -0.289 -2.951 1.00 90.19 110 ALA A N 1
ATOM 861 C CA . ALA A 1 110 ? 16.439 1.135 -3.116 1.00 90.19 110 ALA A CA 1
ATOM 862 C C . ALA A 1 110 ? 14.970 1.376 -3.503 1.00 90.19 110 ALA A C 1
ATOM 864 O O . ALA A 1 110 ? 14.279 2.149 -2.838 1.00 90.19 110 ALA A O 1
ATOM 865 N N . LEU A 1 111 ? 14.465 0.635 -4.497 1.00 92.19 111 LEU A N 1
ATOM 866 C CA . LEU A 1 111 ? 13.067 0.687 -4.923 1.00 92.19 111 LEU A CA 1
ATOM 867 C C . LEU A 1 111 ? 12.118 0.372 -3.763 1.00 92.19 111 LEU A C 1
ATOM 869 O O . LEU A 1 111 ? 11.168 1.114 -3.519 1.00 92.19 111 LEU A O 1
ATOM 873 N N . ASN A 1 112 ? 12.396 -0.688 -2.998 1.00 93.88 112 ASN A N 1
ATOM 874 C CA . ASN A 1 112 ? 11.566 -1.050 -1.851 1.00 93.88 112 ASN A CA 1
ATOM 875 C C . ASN A 1 112 ? 11.491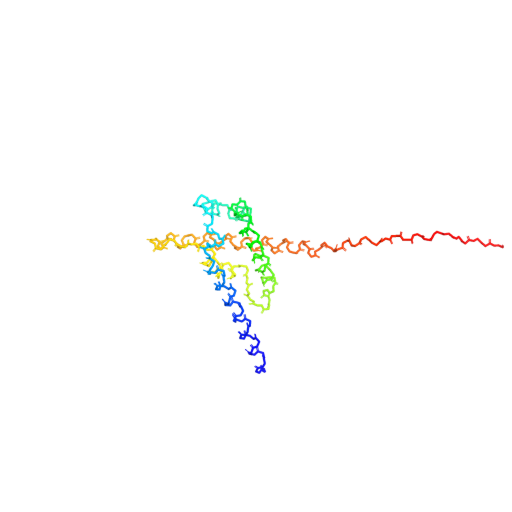 0.083 -0.824 1.00 93.88 112 ASN A C 1
ATOM 877 O O . ASN A 1 112 ? 10.415 0.374 -0.315 1.00 93.88 112 ASN A O 1
ATOM 881 N N . LYS A 1 113 ? 12.615 0.745 -0.527 1.00 94.62 113 LYS A N 1
ATOM 882 C CA . LYS A 1 113 ? 12.653 1.853 0.435 1.00 94.62 113 LYS A CA 1
ATOM 883 C C . LYS A 1 113 ? 11.750 3.012 0.002 1.00 94.62 113 LYS A C 1
ATOM 885 O O . LYS A 1 113 ? 10.985 3.515 0.826 1.00 94.62 113 LYS A O 1
ATOM 890 N N . VAL A 1 114 ? 11.815 3.404 -1.272 1.00 96.19 114 VAL A N 1
ATOM 891 C CA . VAL A 1 114 ? 10.963 4.466 -1.834 1.00 96.19 114 VAL A CA 1
ATOM 892 C C . VAL A 1 114 ? 9.488 4.077 -1.727 1.00 96.19 114 VAL A C 1
ATOM 894 O O . VAL A 1 114 ? 8.661 4.858 -1.261 1.00 96.19 114 VAL A O 1
ATOM 897 N N . ILE A 1 115 ? 9.162 2.834 -2.074 1.00 96.62 115 ILE A N 1
ATOM 898 C CA . ILE A 1 115 ? 7.783 2.342 -2.094 1.00 96.62 115 ILE A CA 1
ATOM 899 C C . ILE A 1 115 ? 7.210 2.192 -0.684 1.00 96.62 115 ILE A C 1
ATOM 901 O O . ILE A 1 115 ? 6.056 2.547 -0.463 1.00 96.62 115 ILE A O 1
ATOM 905 N N . VAL A 1 116 ? 7.998 1.736 0.293 1.00 97.56 116 VAL A N 1
ATOM 906 C CA . VAL A 1 116 ? 7.580 1.701 1.705 1.00 97.56 116 VAL A CA 1
ATOM 907 C C . VAL A 1 116 ? 7.212 3.106 2.187 1.00 97.56 116 VAL A C 1
ATOM 909 O O . VAL A 1 116 ? 6.163 3.280 2.808 1.00 97.56 116 VAL A O 1
ATOM 912 N N . ALA A 1 117 ? 8.027 4.118 1.874 1.00 97.62 117 ALA A N 1
ATOM 913 C CA . ALA A 1 117 ? 7.736 5.501 2.250 1.00 97.62 117 ALA A CA 1
ATOM 914 C C . ALA A 1 117 ? 6.460 6.026 1.565 1.00 97.62 117 ALA A C 1
ATOM 916 O O . ALA A 1 117 ? 5.582 6.576 2.232 1.00 97.62 117 ALA A O 1
ATOM 917 N N . ALA A 1 118 ? 6.323 5.788 0.258 1.00 97.75 118 ALA A N 1
ATOM 918 C CA . ALA A 1 118 ? 5.155 6.196 -0.517 1.00 97.75 118 ALA A CA 1
ATOM 919 C C . ALA A 1 118 ? 3.858 5.528 -0.023 1.00 97.75 118 ALA A C 1
ATOM 921 O O . ALA A 1 118 ? 2.833 6.193 0.147 1.00 97.75 118 ALA A O 1
ATOM 922 N N . LEU A 1 119 ? 3.897 4.223 0.268 1.00 97.94 119 LEU A N 1
ATOM 923 C CA . LEU A 1 119 ? 2.755 3.481 0.805 1.00 97.94 119 LEU A CA 1
ATOM 924 C C . LEU A 1 119 ? 2.365 3.959 2.200 1.00 97.94 119 LEU A C 1
ATOM 926 O O . LEU A 1 119 ? 1.175 4.112 2.464 1.00 97.94 119 LEU A O 1
ATOM 930 N N . LYS A 1 120 ? 3.339 4.221 3.081 1.00 98.38 120 LYS A N 1
ATOM 931 C CA . LYS A 1 120 ? 3.067 4.761 4.419 1.00 98.38 120 LYS A CA 1
ATOM 932 C C . LYS A 1 120 ? 2.256 6.053 4.321 1.00 98.38 120 LYS A C 1
ATOM 934 O O . LYS A 1 120 ? 1.184 6.135 4.917 1.00 98.38 120 LYS A O 1
ATOM 939 N N . LEU A 1 121 ? 2.732 7.011 3.526 1.00 98.25 121 LEU A N 1
ATOM 940 C CA . LEU A 1 121 ? 2.065 8.302 3.350 1.00 98.25 121 LEU A CA 1
ATOM 941 C C . LEU A 1 121 ? 0.691 8.136 2.698 1.00 98.25 121 LEU A C 1
ATOM 943 O O . LEU A 1 121 ? -0.286 8.707 3.166 1.00 98.25 121 LEU A O 1
ATOM 947 N N . THR A 1 122 ? 0.570 7.259 1.701 1.00 98.19 122 THR A N 1
ATOM 948 C CA . THR A 1 122 ? -0.722 6.957 1.067 1.00 98.19 122 THR A CA 1
ATOM 949 C C . THR A 1 122 ? -1.737 6.373 2.061 1.00 98.19 122 THR A C 1
ATOM 951 O O . THR A 1 122 ? -2.918 6.737 2.027 1.00 98.19 122 THR A O 1
ATOM 954 N N . ILE A 1 123 ? -1.306 5.483 2.964 1.00 98.31 123 ILE A N 1
ATOM 955 C CA . ILE A 1 123 ? -2.157 4.928 4.027 1.00 98.31 123 ILE A CA 1
ATOM 956 C C . ILE A 1 123 ? -2.573 6.039 5.000 1.00 98.31 123 ILE A C 1
ATOM 958 O O . ILE A 1 123 ? -3.755 6.138 5.324 1.00 98.31 123 ILE A O 1
ATOM 962 N N . GLU A 1 124 ? -1.642 6.891 5.432 1.00 98.31 124 GLU A N 1
ATOM 963 C CA . GLU A 1 124 ? -1.917 8.020 6.332 1.00 98.31 124 GLU A CA 1
ATOM 964 C C . GLU A 1 124 ? -2.930 9.002 5.719 1.00 98.31 124 GLU A C 1
ATOM 966 O O . GLU A 1 124 ? -3.963 9.278 6.337 1.00 98.31 124 GLU A O 1
ATOM 971 N N . THR A 1 125 ? -2.732 9.418 4.464 1.00 98.19 125 THR A N 1
ATOM 972 C CA . THR A 1 125 ? -3.699 10.231 3.708 1.00 98.19 125 THR A CA 1
ATOM 973 C C . THR A 1 125 ? -5.060 9.539 3.627 1.00 98.19 125 THR A C 1
ATOM 975 O O . THR A 1 125 ? -6.102 10.161 3.843 1.00 98.19 125 THR A O 1
ATOM 978 N N . THR A 1 126 ? -5.086 8.227 3.377 1.00 98.06 126 THR A N 1
ATOM 979 C CA . THR A 1 126 ? -6.338 7.459 3.304 1.00 98.06 126 THR A CA 1
ATOM 980 C C . THR A 1 126 ? -7.076 7.430 4.646 1.00 98.06 126 THR A C 1
ATOM 982 O O . THR A 1 126 ? -8.301 7.554 4.669 1.00 98.06 126 THR A O 1
ATOM 985 N N . ILE A 1 127 ? -6.365 7.322 5.772 1.00 97.88 127 ILE A N 1
ATOM 986 C CA . ILE A 1 127 ? -6.956 7.395 7.119 1.00 97.88 127 ILE A CA 1
ATOM 987 C C . ILE A 1 127 ? -7.613 8.759 7.345 1.00 97.88 127 ILE A C 1
ATOM 989 O O . ILE A 1 127 ? -8.726 8.829 7.871 1.00 97.88 127 ILE A O 1
ATOM 993 N N . GLU A 1 128 ? -6.960 9.852 6.947 1.00 97.25 128 GLU A N 1
ATOM 994 C CA . GLU A 1 128 ? -7.547 11.189 7.062 1.00 97.25 128 GLU A CA 1
ATOM 995 C C . GLU A 1 128 ? -8.824 11.337 6.233 1.00 97.25 128 GLU A C 1
ATOM 997 O O . GLU A 1 128 ? -9.799 11.931 6.702 1.00 97.25 128 GLU A O 1
ATOM 1002 N N . LEU A 1 129 ? -8.844 10.780 5.019 1.00 96.44 129 LEU A N 1
ATOM 1003 C CA . LEU A 1 129 ? -10.028 10.769 4.160 1.00 96.44 129 LEU A CA 1
ATOM 1004 C C . LEU A 1 129 ? -11.173 9.967 4.790 1.00 96.44 129 LEU A C 1
ATOM 1006 O O . LEU A 1 129 ? -12.292 10.472 4.866 1.00 96.44 129 LEU A O 1
ATOM 1010 N N . LEU A 1 130 ? -10.893 8.774 5.322 1.00 96.31 130 LEU A N 1
ATOM 1011 C CA . LEU A 1 130 ? -11.885 7.945 6.018 1.00 96.31 130 LEU A CA 1
ATOM 1012 C C . LEU A 1 130 ? -12.486 8.671 7.232 1.00 96.31 130 LEU A C 1
ATOM 1014 O O . LEU A 1 130 ? -13.706 8.729 7.378 1.00 96.31 130 LEU A O 1
ATOM 1018 N N . LYS A 1 131 ? -11.653 9.321 8.053 1.00 95.31 131 LYS A N 1
ATOM 1019 C CA . LYS A 1 131 ? -12.116 10.127 9.198 1.00 95.31 131 LYS A CA 1
ATOM 1020 C C . LYS A 1 131 ? -12.986 11.316 8.774 1.00 95.31 131 LYS A C 1
ATOM 1022 O O . LYS A 1 131 ? -13.866 11.734 9.525 1.00 95.31 131 LYS A O 1
ATOM 1027 N N . LYS A 1 132 ? -12.733 11.906 7.600 1.00 94.75 132 LYS A N 1
ATOM 1028 C CA . LYS A 1 132 ? -13.561 12.989 7.035 1.00 94.75 132 LYS A CA 1
ATOM 1029 C C . LYS A 1 132 ? -14.905 12.463 6.518 1.00 94.75 132 LYS A C 1
ATOM 1031 O O . LYS A 1 132 ? -15.903 13.162 6.666 1.00 94.75 132 LYS A O 1
ATOM 1036 N N . GLU A 1 133 ? -14.941 11.261 5.941 1.00 92.12 133 GLU A N 1
ATOM 1037 C CA . GLU A 1 133 ? -16.178 10.591 5.506 1.00 92.12 133 GLU A CA 1
ATOM 1038 C C . GLU A 1 133 ? -17.101 10.284 6.694 1.00 92.12 133 GLU A C 1
ATOM 1040 O O . GLU A 1 133 ? -18.283 10.605 6.642 1.00 92.12 133 GLU A O 1
ATOM 1045 N N . GLU A 1 134 ? -16.563 9.756 7.797 1.00 88.19 134 GLU A N 1
ATOM 1046 C CA . GLU A 1 134 ? -17.343 9.431 9.006 1.00 88.19 134 GLU A CA 1
ATOM 1047 C C . GLU A 1 134 ? -17.970 10.666 9.674 1.00 88.19 134 GLU A C 1
ATOM 1049 O O . GLU A 1 134 ? -19.032 10.582 10.287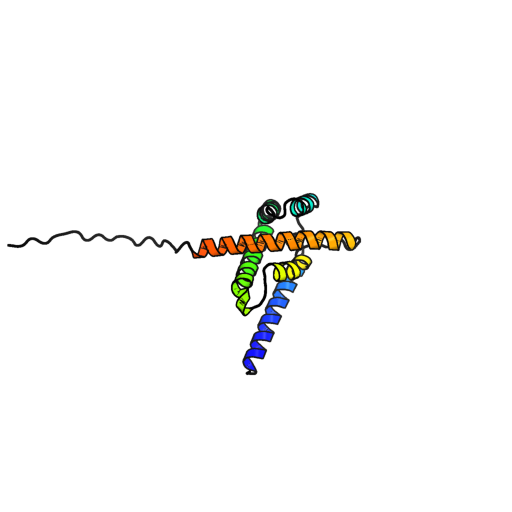 1.00 88.19 134 GLU A O 1
ATOM 1054 N N . LYS A 1 135 ? -17.342 11.838 9.522 1.00 82.19 135 LYS A N 1
ATOM 1055 C CA . LYS A 1 135 ? -17.845 13.118 10.045 1.00 82.19 135 LYS A CA 1
ATOM 1056 C C . LYS A 1 135 ? -18.947 13.752 9.191 1.00 82.19 135 LYS A C 1
ATOM 1058 O O . LYS A 1 135 ? -19.538 14.732 9.637 1.00 82.19 135 LYS A O 1
ATOM 1063 N N . LYS A 1 136 ? -19.220 13.244 7.984 1.00 73.38 136 LYS A N 1
ATOM 1064 C CA . LYS A 1 136 ? -20.352 13.673 7.148 1.00 73.38 136 LYS A CA 1
ATOM 1065 C C . LYS A 1 136 ? -21.531 12.727 7.414 1.00 73.38 136 LYS A C 1
ATOM 1067 O O . LYS A 1 136 ? -21.633 11.709 6.730 1.00 73.38 136 LYS A O 1
ATOM 1072 N N . PRO A 1 137 ? -22.418 12.996 8.392 1.00 60.47 137 PRO A N 1
ATOM 1073 C CA . PRO A 1 137 ? -23.595 12.158 8.574 1.00 60.47 137 PRO A CA 1
ATOM 1074 C C . PRO A 1 137 ? -24.436 12.173 7.292 1.00 60.47 137 PRO A C 1
ATOM 1076 O O . PRO A 1 137 ? -24.602 13.222 6.667 1.00 60.47 137 PRO A O 1
ATOM 1079 N N . ASN A 1 138 ? -24.945 10.999 6.905 1.00 54.78 138 ASN A N 1
ATOM 1080 C CA . ASN A 1 138 ? -25.908 10.823 5.819 1.00 54.78 138 ASN A CA 1
ATOM 1081 C C . ASN A 1 138 ? -27.046 11.847 5.957 1.00 54.78 138 ASN A C 1
ATOM 1083 O O . ASN A 1 138 ? -27.925 11.696 6.805 1.00 54.78 138 ASN A O 1
ATOM 1087 N N . LEU A 1 139 ? -27.030 12.882 5.115 1.00 57.97 139 LEU A N 1
ATOM 1088 C CA . LEU A 1 139 ? -28.143 13.806 4.924 1.00 57.97 139 LEU A CA 1
ATOM 1089 C C . LEU A 1 139 ? -29.249 13.055 4.176 1.00 57.97 139 LEU A C 1
ATOM 1091 O O . LEU A 1 139 ? -29.384 13.164 2.961 1.00 57.97 139 LEU A O 1
ATOM 1095 N N . ILE A 1 140 ? -30.023 12.250 4.900 1.00 61.78 140 ILE A N 1
ATOM 1096 C CA . ILE A 1 140 ? -31.346 11.846 4.429 1.00 61.78 140 ILE A CA 1
ATOM 1097 C C . ILE A 1 140 ? -32.198 13.123 4.501 1.00 61.78 140 ILE A C 1
ATOM 1099 O O . ILE A 1 140 ? -32.312 13.686 5.593 1.00 61.78 140 ILE A O 1
ATOM 1103 N N . PRO A 1 141 ? -32.778 13.628 3.397 1.00 48.88 141 PRO A N 1
ATOM 1104 C CA . PRO A 1 141 ? -33.692 14.751 3.482 1.00 48.88 141 PRO A CA 1
ATOM 1105 C C . PRO A 1 141 ? -34.971 14.244 4.147 1.00 48.88 141 PRO A C 1
ATOM 1107 O O . PRO A 1 141 ? -35.753 13.516 3.537 1.00 48.88 141 PRO A O 1
ATOM 1110 N N . SER A 1 142 ? -35.179 14.595 5.415 1.00 44.84 142 SER A N 1
ATOM 1111 C CA . SER A 1 142 ? -36.477 14.458 6.061 1.00 44.84 142 SER A CA 1
ATOM 1112 C C . SER A 1 142 ? -37.446 15.397 5.348 1.00 44.84 142 SER A C 1
ATOM 1114 O O . SER A 1 142 ? -37.413 16.614 5.513 1.00 44.84 142 SER A O 1
ATOM 1116 N N . SER A 1 143 ? -38.293 14.812 4.504 1.00 48.97 143 SER A N 1
ATOM 1117 C CA . SER A 1 143 ? -39.426 15.481 3.882 1.00 48.97 143 SER A CA 1
ATOM 1118 C C . SER A 1 143 ? -40.284 16.143 4.960 1.00 48.97 143 SER A C 1
ATOM 1120 O O . SER A 1 143 ? -40.936 15.473 5.760 1.00 48.97 143 SER A O 1
ATOM 1122 N N . SER A 1 144 ? -40.266 17.469 4.970 1.00 51.81 144 SER A N 1
ATOM 1123 C CA . SER A 1 144 ? -41.162 18.326 5.729 1.00 51.81 144 SER A CA 1
ATOM 1124 C C . SER A 1 144 ? -42.597 18.157 5.226 1.00 51.81 144 SER A C 1
ATOM 1126 O O . SER A 1 144 ? -42.933 18.654 4.151 1.00 51.81 144 SER A O 1
ATOM 1128 N N . SER A 1 145 ? -43.460 17.503 6.002 1.00 47.84 145 SER A N 1
ATOM 1129 C CA . SER A 1 145 ? -44.908 17.689 5.88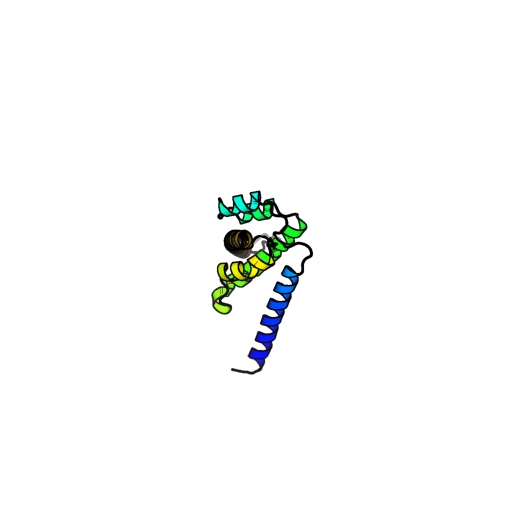9 1.00 47.84 145 SER A CA 1
ATOM 1130 C C . SER A 1 145 ? -45.344 18.698 6.946 1.00 47.84 145 SER A C 1
ATOM 1132 O O . SER A 1 145 ? -45.457 18.395 8.132 1.00 47.84 145 SER A O 1
ATOM 1134 N N . SER A 1 146 ? -45.529 19.925 6.480 1.00 54.56 146 SER A N 1
ATOM 1135 C CA . SER A 1 146 ? -46.136 21.058 7.164 1.00 54.56 146 SER A CA 1
ATOM 1136 C C . SER A 1 146 ? -47.575 20.769 7.602 1.00 54.56 146 SER A C 1
ATOM 1138 O O . SER A 1 146 ? -48.406 20.416 6.767 1.00 54.56 146 SER A O 1
ATOM 1140 N N . SER A 1 147 ? -47.899 21.038 8.866 1.00 43.97 147 SER A N 1
ATOM 1141 C CA . SER A 1 147 ? -49.274 21.287 9.313 1.00 43.97 147 SER A CA 1
ATOM 1142 C C . SER A 1 147 ? -49.316 22.609 10.078 1.00 43.97 147 SER A C 1
ATOM 1144 O O . SER A 1 147 ? -48.895 22.702 11.231 1.00 43.97 147 SER A O 1
ATOM 1146 N N . SER A 1 148 ? -49.773 23.646 9.385 1.00 47.72 148 SER A N 1
ATOM 1147 C CA . SER A 1 148 ? -50.029 24.987 9.895 1.00 47.72 148 SER A CA 1
ATOM 1148 C C . SER A 1 148 ? -51.420 25.097 10.528 1.00 47.72 148 SER A C 1
ATOM 1150 O O . SER A 1 148 ? -52.388 24.654 9.915 1.00 47.72 148 SER A O 1
ATOM 1152 N N . SER A 1 149 ? -51.474 25.834 11.652 1.00 47.53 149 SER A N 1
ATOM 1153 C CA . SER A 1 149 ? -52.572 26.697 12.160 1.00 47.53 149 SER A CA 1
ATOM 1154 C C . SER A 1 149 ? -53.907 26.026 12.549 1.00 47.53 149 SER A C 1
ATOM 1156 O O . SER A 1 149 ? -54.354 25.102 11.894 1.00 47.53 149 SER A O 1
ATOM 1158 N N . SER A 1 150 ? -54.642 26.433 13.587 1.00 44.31 150 SER A N 1
ATOM 1159 C CA . SER A 1 150 ? -54.732 27.728 14.281 1.00 44.31 150 SER A CA 1
ATOM 1160 C C . SER A 1 150 ? -55.467 27.561 15.618 1.00 44.31 150 SER A C 1
ATOM 1162 O O . SER A 1 150 ? -56.488 26.880 15.682 1.00 44.31 150 SER A O 1
ATOM 1164 N N . SER A 1 151 ? -54.996 28.253 16.652 1.00 43.81 151 SER A N 1
ATOM 1165 C CA . SER A 1 151 ? -55.723 28.538 17.891 1.00 43.81 151 SER A CA 1
ATOM 1166 C C . SER A 1 151 ? -56.418 29.900 17.788 1.00 43.81 151 SER A C 1
ATOM 1168 O O . SER A 1 151 ? -55.743 30.899 17.536 1.00 43.81 151 SER A O 1
ATOM 1170 N N . SER A 1 152 ? -57.721 29.965 18.053 1.00 51.56 152 SER A N 1
ATOM 1171 C CA . SER A 1 152 ? -58.416 31.208 18.405 1.00 51.56 152 SER A CA 1
ATOM 1172 C C . SER A 1 152 ? -59.391 30.953 19.553 1.00 51.56 152 SER A C 1
ATOM 1174 O O . SER A 1 152 ? -60.290 30.121 19.466 1.00 51.56 152 SER A O 1
ATOM 1176 N N . SER A 1 153 ? -59.145 31.665 20.647 1.00 48.06 153 SER A N 1
ATOM 1177 C CA . SER A 1 153 ? -59.936 31.716 21.872 1.00 48.06 153 SER A CA 1
ATOM 1178 C C . SER A 1 153 ? -61.000 32.807 21.749 1.00 48.06 153 SER A C 1
ATOM 1180 O O . SER A 1 153 ? -60.645 33.918 21.351 1.00 48.06 153 SER A O 1
ATOM 1182 N N . SER A 1 154 ? -62.246 32.516 22.134 1.00 43.62 154 SER A N 1
ATOM 1183 C CA . SER A 1 154 ? -63.235 33.357 22.855 1.00 43.62 154 SER A CA 1
ATOM 1184 C C . SER A 1 154 ? -64.627 32.761 22.683 1.00 43.62 154 SER A C 1
ATOM 1186 O O . SER A 1 154 ? -65.004 32.501 21.520 1.00 43.62 154 SER A O 1
#

Radius of gyration: 22.69 Å; chains: 1; bounding box: 84×56×43 Å

InterPro domains:
  IPR000198 Rho GTPase-activating protein domain [PF00620] (9-98)
  IPR000198 Rho GTPase-activating protein domain [PS50238] (1-130)
  IPR000198 Rho GTPase-activating protein domain [SM00324] (4-124)
  IPR008936 Rho GTPase activation protein [G3DSA:1.10.555.10] (5-141)
  IPR008936 Rho GTPase activation protein [SSF48350] (11-122)
  IPR044785 Rho GTPase-activating protein 1-5 [PTHR23177] (12-151)